Protein AF-X1J3M1-F1 (afdb_monomer_lite)

Sequence (100 aa):
TGSKEKYMSIENGVFAKDDRGIIDSIDWKKGITPVFEYNGKPTIVIISRVIKPQPKPLEETRGIITSDYQDFLDKQWIRELREKYKVNVNKGLLTKIKQN

Radius of gyration: 26.96 Å; chains: 1; bounding box: 56×41×66 Å

Organism: NCBI:txid412755

Structure (mmCIF, N/CA/C/O backbone):
data_AF-X1J3M1-F1
#
_entry.id   AF-X1J3M1-F1
#
loop_
_atom_site.group_PDB
_atom_site.id
_atom_site.type_symbol
_atom_site.label_atom_id
_atom_site.label_alt_id
_atom_site.label_comp_id
_atom_site.label_asym_id
_atom_site.label_entity_id
_atom_site.label_seq_id
_atom_site.pdbx_PDB_ins_code
_atom_site.Cartn_x
_atom_site.Cartn_y
_atom_site.Cartn_z
_atom_site.occupancy
_atom_site.B_iso_or_equiv
_atom_site.auth_seq_id
_atom_site.auth_comp_id
_atom_site.auth_asym_id
_atom_site.auth_atom_id
_atom_site.pdbx_PDB_model_num
ATOM 1 N N . THR A 1 1 ? 33.913 10.147 8.734 1.00 35.34 1 THR A N 1
ATOM 2 C CA . THR A 1 1 ? 33.858 8.694 8.458 1.00 35.34 1 THR A CA 1
ATOM 3 C C . THR A 1 1 ? 32.855 8.480 7.343 1.00 35.34 1 THR A C 1
ATOM 5 O O . THR A 1 1 ? 31.747 8.980 7.464 1.00 35.34 1 THR A O 1
ATOM 8 N N . GLY A 1 2 ? 33.299 7.919 6.214 1.00 41.22 2 GLY A N 1
ATOM 9 C CA . GLY A 1 2 ? 32.723 8.120 4.875 1.00 41.22 2 GLY A CA 1
ATOM 10 C C . GLY A 1 2 ? 31.250 7.744 4.700 1.00 41.22 2 GLY A C 1
ATOM 11 O O . GLY A 1 2 ? 30.836 6.626 5.000 1.00 41.22 2 GLY A O 1
ATOM 12 N N . SER A 1 3 ? 30.481 8.682 4.149 1.00 41.84 3 SER A N 1
ATOM 13 C CA . SER A 1 3 ? 29.166 8.449 3.560 1.00 41.84 3 SER A CA 1
ATOM 14 C C . SER A 1 3 ? 29.311 7.460 2.404 1.00 41.84 3 SER A C 1
ATOM 16 O O . SER A 1 3 ? 29.910 7.781 1.382 1.00 41.84 3 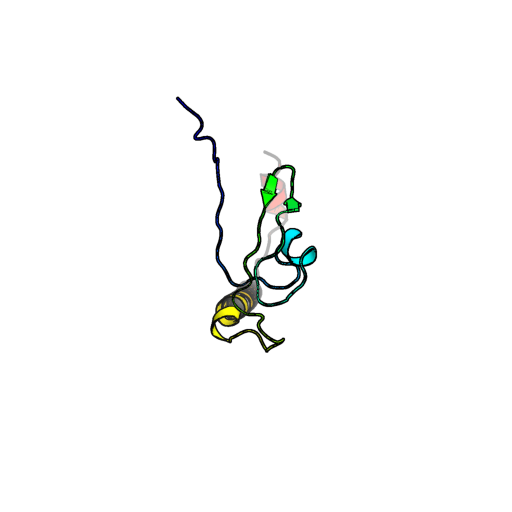SER A O 1
ATOM 18 N N . LYS A 1 4 ? 28.793 6.241 2.581 1.00 48.97 4 LYS A N 1
ATOM 19 C CA . LYS A 1 4 ? 28.670 5.231 1.522 1.00 48.97 4 LYS A CA 1
ATOM 20 C C . LYS A 1 4 ? 27.861 5.830 0.370 1.00 48.97 4 LYS A C 1
ATOM 22 O O . LYS A 1 4 ? 26.635 5.900 0.442 1.00 48.97 4 LYS A O 1
ATOM 27 N N . GLU A 1 5 ? 28.542 6.278 -0.676 1.00 54.22 5 GLU A N 1
ATOM 28 C CA . GLU A 1 5 ? 27.891 6.697 -1.910 1.00 54.22 5 GLU A CA 1
ATOM 29 C C . GLU A 1 5 ? 27.163 5.488 -2.508 1.00 54.22 5 GLU A C 1
ATOM 31 O O . GLU A 1 5 ? 27.742 4.432 -2.768 1.00 54.22 5 GLU A O 1
ATOM 36 N N . LYS A 1 6 ? 25.839 5.604 -2.639 1.00 55.50 6 LYS A N 1
ATOM 37 C CA . LYS A 1 6 ? 24.995 4.560 -3.220 1.00 55.50 6 LYS A CA 1
ATOM 38 C C . LYS A 1 6 ? 25.067 4.685 -4.742 1.00 55.50 6 LYS A C 1
ATOM 40 O O . LYS A 1 6 ? 24.239 5.364 -5.342 1.00 55.50 6 LYS A O 1
ATOM 45 N N . TYR A 1 7 ? 26.057 4.033 -5.349 1.00 67.81 7 TYR A N 1
ATOM 46 C CA . TYR A 1 7 ? 26.290 4.066 -6.801 1.00 67.81 7 TYR A CA 1
ATOM 47 C C . TYR A 1 7 ? 25.202 3.350 -7.620 1.00 67.81 7 TYR A C 1
ATOM 49 O O . TYR A 1 7 ? 25.034 3.630 -8.801 1.00 67.81 7 TYR A O 1
ATOM 57 N N . MET A 1 8 ? 24.437 2.441 -7.002 1.00 68.81 8 MET A N 1
ATOM 58 C CA . MET A 1 8 ? 23.363 1.693 -7.659 1.00 68.81 8 MET A CA 1
ATOM 59 C C . MET A 1 8 ? 22.283 1.299 -6.642 1.00 68.81 8 MET A C 1
ATOM 61 O O . MET A 1 8 ? 22.583 0.956 -5.497 1.00 68.81 8 MET A O 1
ATOM 65 N N . SER A 1 9 ? 21.013 1.361 -7.044 1.00 76.62 9 SER A N 1
A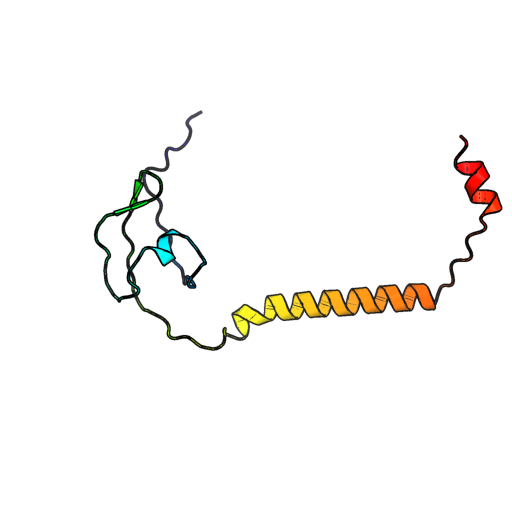TOM 66 C CA . SER A 1 9 ? 19.869 0.924 -6.238 1.00 76.62 9 SER A CA 1
ATOM 67 C C . SER A 1 9 ? 19.027 -0.026 -7.074 1.00 76.62 9 SER A C 1
ATOM 69 O O . SER A 1 9 ? 18.476 0.391 -8.085 1.00 76.62 9 SER A O 1
ATOM 71 N N . ILE A 1 10 ? 18.936 -1.284 -6.650 1.00 81.38 10 ILE A N 1
ATOM 72 C CA . ILE A 1 10 ? 18.082 -2.295 -7.276 1.00 81.38 10 ILE A CA 1
ATOM 73 C C . ILE A 1 10 ? 16.955 -2.594 -6.302 1.00 81.38 10 ILE A C 1
ATOM 75 O O . ILE A 1 10 ? 17.199 -2.777 -5.109 1.00 81.38 10 ILE A O 1
ATOM 79 N N . GLU A 1 11 ? 15.735 -2.646 -6.811 1.00 80.69 11 GLU A N 1
ATOM 80 C CA . GLU A 1 11 ? 14.569 -3.012 -6.029 1.00 80.69 11 GLU A CA 1
ATOM 81 C C . GLU A 1 11 ? 13.677 -3.943 -6.835 1.00 80.69 11 GLU A C 1
ATOM 83 O O . GLU A 1 11 ? 13.445 -3.720 -8.021 1.00 80.69 11 GLU A O 1
ATOM 88 N N . ASN A 1 12 ? 13.196 -4.994 -6.176 1.00 81.94 12 ASN A N 1
ATOM 89 C CA . ASN A 1 12 ? 12.357 -6.018 -6.774 1.00 81.94 12 ASN A CA 1
ATOM 90 C C . ASN A 1 12 ? 11.091 -6.155 -5.935 1.00 81.94 12 ASN A C 1
ATOM 92 O O . ASN A 1 12 ? 11.169 -6.228 -4.709 1.00 81.94 12 ASN A O 1
ATOM 96 N N . GLY A 1 13 ? 9.940 -6.222 -6.591 1.00 82.50 13 GLY A N 1
ATOM 97 C CA . GLY A 1 13 ? 8.657 -6.319 -5.912 1.00 82.50 13 GLY A CA 1
ATOM 98 C C . GLY A 1 13 ? 7.500 -6.417 -6.892 1.00 82.50 13 GLY A C 1
ATOM 99 O O . GLY A 1 13 ? 7.682 -6.337 -8.109 1.00 82.50 13 GLY A O 1
ATOM 100 N N . VAL A 1 14 ? 6.308 -6.609 -6.337 1.00 80.94 14 VAL A N 1
ATOM 101 C CA . VAL A 1 14 ? 5.050 -6.407 -7.054 1.00 80.94 14 VAL A CA 1
ATOM 102 C C . VAL A 1 14 ? 4.627 -4.973 -6.786 1.00 80.94 14 VAL A C 1
ATOM 104 O O . VAL A 1 14 ? 4.531 -4.582 -5.627 1.00 80.94 14 VAL A O 1
ATOM 107 N N . PHE A 1 15 ? 4.400 -4.211 -7.851 1.00 83.12 15 PHE A N 1
ATOM 108 C CA . PHE A 1 15 ? 3.978 -2.820 -7.764 1.00 83.12 15 PHE A CA 1
ATOM 109 C C . PHE A 1 15 ? 2.604 -2.672 -8.405 1.00 83.12 15 PHE A C 1
ATOM 111 O O . PHE A 1 15 ? 2.362 -3.191 -9.499 1.00 83.12 15 PHE A O 1
ATOM 118 N N . ALA A 1 16 ? 1.704 -1.986 -7.713 1.00 79.00 16 ALA A N 1
ATOM 119 C CA . ALA A 1 16 ? 0.458 -1.505 -8.269 1.00 79.00 16 ALA A CA 1
ATOM 120 C C . ALA A 1 16 ? 0.698 -0.234 -9.092 1.00 79.00 16 ALA A C 1
ATOM 122 O O . ALA A 1 16 ? 1.698 0.474 -8.939 1.00 79.00 16 ALA A O 1
ATOM 123 N N . LYS A 1 17 ? -0.255 0.057 -9.976 1.00 71.31 17 LYS A N 1
ATOM 124 C CA . LYS A 1 17 ? -0.372 1.383 -10.580 1.00 71.31 17 LYS A CA 1
ATOM 125 C C . LYS A 1 17 ? -0.557 2.395 -9.442 1.00 71.31 17 LYS A C 1
ATOM 127 O O . LYS A 1 17 ? -1.306 2.089 -8.519 1.00 71.31 17 LYS A O 1
ATOM 132 N N . ASP A 1 18 ? 0.161 3.514 -9.482 1.00 73.19 18 ASP A N 1
ATOM 133 C CA . ASP A 1 18 ? 0.247 4.533 -8.420 1.00 73.19 18 ASP A CA 1
ATOM 134 C C . ASP A 1 18 ? 1.156 4.221 -7.208 1.00 73.19 18 ASP A C 1
ATOM 136 O O . ASP A 1 18 ? 1.347 5.096 -6.362 1.00 73.19 18 ASP A O 1
ATOM 140 N N . ASP A 1 19 ? 1.803 3.047 -7.111 1.00 75.75 19 ASP A N 1
ATOM 141 C CA . ASP A 1 19 ? 2.767 2.803 -6.015 1.00 75.75 19 ASP A CA 1
ATOM 142 C C . ASP A 1 19 ? 3.977 3.751 -6.102 1.00 75.75 19 ASP A C 1
ATOM 144 O O . ASP A 1 19 ? 4.595 4.083 -5.084 1.00 75.75 19 ASP A O 1
ATOM 148 N N . ARG A 1 20 ? 4.362 4.158 -7.325 1.00 76.19 20 ARG A N 1
ATOM 149 C CA . ARG A 1 20 ? 5.499 5.053 -7.598 1.00 76.19 20 ARG A CA 1
ATOM 150 C C . ARG A 1 20 ? 5.335 5.803 -8.911 1.00 76.19 20 ARG A C 1
ATOM 152 O O . ARG A 1 20 ? 5.039 5.190 -9.930 1.00 76.19 20 ARG A O 1
ATOM 159 N N . GLY A 1 21 ? 5.779 7.060 -8.944 1.00 77.31 21 GLY A N 1
ATOM 160 C CA . GLY A 1 21 ? 5.770 7.859 -10.180 1.00 77.31 21 GLY A CA 1
ATOM 161 C C . GLY A 1 21 ? 6.597 7.273 -11.339 1.00 77.31 21 GLY A C 1
ATOM 162 O O . GLY A 1 21 ? 6.320 7.561 -12.500 1.00 77.31 21 GLY A O 1
ATOM 163 N N . ILE A 1 22 ? 7.589 6.413 -11.060 1.00 78.88 22 ILE A N 1
ATOM 164 C CA . ILE A 1 22 ? 8.327 5.699 -12.117 1.00 78.88 22 ILE A CA 1
ATOM 165 C C . ILE A 1 22 ? 7.482 4.610 -12.794 1.00 78.88 22 ILE A C 1
ATOM 167 O O . ILE A 1 22 ? 7.638 4.369 -13.986 1.00 78.88 22 ILE A O 1
ATOM 171 N N . ILE A 1 23 ? 6.576 3.975 -12.046 1.00 79.00 23 ILE A N 1
ATOM 172 C CA . ILE A 1 23 ? 5.706 2.891 -12.522 1.00 79.00 23 ILE A CA 1
ATOM 173 C C . ILE A 1 23 ? 4.592 3.438 -13.431 1.00 79.00 23 ILE A C 1
ATOM 175 O O . ILE A 1 23 ? 4.122 2.738 -14.329 1.00 79.00 23 ILE A O 1
ATOM 179 N N . ASP A 1 24 ? 4.230 4.710 -13.263 1.00 77.75 24 ASP A N 1
ATOM 180 C CA . ASP A 1 24 ? 3.262 5.394 -14.128 1.00 77.75 24 ASP A CA 1
ATOM 181 C C . ASP A 1 24 ? 3.883 5.859 -15.454 1.00 77.75 24 ASP A C 1
ATOM 183 O O . ASP A 1 24 ? 3.181 6.044 -16.446 1.00 77.75 24 ASP A O 1
ATOM 187 N N . SER A 1 25 ? 5.209 6.022 -15.482 1.00 77.06 25 SER A N 1
ATOM 188 C CA . SER A 1 25 ? 5.959 6.536 -16.637 1.00 77.06 25 SER A CA 1
ATOM 189 C C . SER A 1 25 ? 6.367 5.448 -17.642 1.00 77.06 25 SER A C 1
ATOM 191 O O . SER A 1 25 ? 6.967 5.756 -18.672 1.00 77.06 25 SER A O 1
ATOM 193 N N . ILE A 1 26 ? 6.081 4.175 -17.352 1.00 81.75 26 ILE A N 1
ATOM 194 C CA . ILE A 1 26 ? 6.501 3.023 -18.161 1.00 81.75 26 ILE A CA 1
ATOM 195 C C . ILE A 1 26 ? 5.311 2.328 -18.827 1.00 81.75 26 ILE A C 1
ATOM 197 O O . ILE A 1 26 ? 4.209 2.266 -18.286 1.00 81.75 26 ILE A O 1
ATOM 201 N N . ASP A 1 27 ? 5.549 1.750 -20.004 1.00 81.06 27 ASP A N 1
ATOM 202 C CA . ASP A 1 27 ? 4.569 0.891 -20.669 1.00 81.06 27 ASP A CA 1
ATOM 203 C C . ASP A 1 27 ? 4.519 -0.470 -19.958 1.00 81.06 27 ASP A C 1
ATOM 205 O O . ASP A 1 27 ? 5.541 -1.144 -19.806 1.00 81.06 27 ASP A O 1
ATOM 209 N N . TRP A 1 28 ? 3.330 -0.884 -19.518 1.00 81.25 28 TRP A N 1
ATOM 210 C CA . TRP A 1 28 ? 3.100 -2.126 -18.777 1.00 81.25 28 TRP A CA 1
ATOM 211 C C . TRP A 1 28 ? 3.115 -3.333 -19.722 1.00 81.25 28 TRP A C 1
ATOM 213 O O . TRP A 1 28 ? 2.119 -4.035 -19.911 1.00 81.25 28 TRP A O 1
ATOM 223 N N . LYS A 1 29 ? 4.272 -3.581 -20.337 1.00 80.88 29 LYS A N 1
ATOM 224 C CA . LYS A 1 29 ? 4.532 -4.716 -21.222 1.00 80.88 29 LYS A CA 1
ATOM 225 C C . LYS A 1 29 ? 5.710 -5.510 -20.693 1.00 80.88 29 LYS A C 1
ATOM 227 O O . LYS A 1 29 ? 6.714 -4.956 -20.264 1.00 80.88 29 LYS A O 1
ATOM 232 N N . LYS A 1 30 ? 5.589 -6.838 -20.739 1.00 83.81 30 LYS A N 1
ATOM 233 C CA . LYS A 1 30 ? 6.681 -7.738 -20.359 1.00 83.81 30 LYS A CA 1
ATOM 234 C C . LYS A 1 30 ? 7.920 -7.416 -21.199 1.00 83.81 30 LYS A C 1
ATOM 236 O O . LYS A 1 30 ? 7.842 -7.442 -22.425 1.00 83.81 30 LYS A O 1
ATOM 241 N N . GLY A 1 31 ? 9.048 -7.170 -20.544 1.00 84.12 31 GLY A N 1
ATOM 242 C CA . GLY A 1 31 ? 10.283 -6.782 -21.214 1.00 84.12 31 GLY A CA 1
ATOM 243 C C . GLY A 1 31 ? 11.142 -5.845 -20.376 1.00 84.12 31 GLY A C 1
ATOM 244 O O . GLY A 1 31 ? 10.892 -5.633 -19.191 1.00 84.12 31 GLY A O 1
ATOM 245 N N . ILE A 1 32 ? 12.179 -5.312 -21.012 1.00 84.62 32 ILE A N 1
ATOM 246 C CA . ILE A 1 32 ? 13.100 -4.338 -20.427 1.00 84.62 32 ILE A CA 1
ATOM 247 C C . ILE A 1 32 ? 12.785 -2.991 -21.071 1.00 84.62 32 ILE A C 1
ATOM 249 O O . ILE A 1 32 ? 12.705 -2.905 -22.299 1.00 84.62 32 ILE A O 1
ATOM 253 N N . THR A 1 33 ? 12.583 -1.952 -20.266 1.00 84.81 33 THR A N 1
ATOM 254 C CA . THR A 1 33 ? 12.422 -0.596 -20.797 1.00 84.81 33 THR A CA 1
ATOM 255 C C . THR A 1 33 ? 13.764 -0.073 -21.316 1.00 84.81 33 THR A C 1
ATOM 257 O O . THR A 1 33 ? 14.812 -0.450 -20.785 1.00 84.81 33 THR A O 1
ATOM 260 N N . PRO A 1 34 ? 13.779 0.844 -22.299 1.00 82.88 34 PRO A N 1
ATOM 261 C CA . PRO A 1 34 ? 14.973 1.633 -22.587 1.00 82.88 34 PRO A CA 1
ATOM 262 C C . PRO A 1 34 ? 15.497 2.316 -21.316 1.00 82.88 34 PRO A C 1
ATOM 264 O O . PRO A 1 34 ? 14.732 2.545 -20.378 1.00 82.88 34 PRO A O 1
ATOM 267 N N . VAL A 1 35 ? 16.789 2.652 -21.283 1.00 83.75 35 VAL A N 1
ATOM 268 C CA . VAL A 1 35 ? 17.338 3.494 -20.211 1.00 83.75 35 VAL A CA 1
ATOM 269 C C . VAL A 1 35 ? 16.667 4.861 -20.301 1.00 83.75 35 VAL A C 1
ATOM 271 O O . VAL A 1 35 ? 16.714 5.497 -21.353 1.00 83.75 35 VAL A O 1
ATOM 274 N N . PHE A 1 36 ? 16.063 5.313 -19.208 1.00 84.94 36 PHE A N 1
ATOM 275 C CA . PHE A 1 36 ? 15.489 6.651 -19.106 1.00 84.94 36 PHE A CA 1
ATOM 276 C C . PHE A 1 36 ? 15.957 7.337 -17.828 1.00 84.94 36 PHE A C 1
ATOM 278 O O . PHE A 1 36 ? 16.378 6.692 -16.867 1.00 84.94 36 PHE A O 1
ATOM 285 N N . GLU A 1 37 ? 15.917 8.663 -17.820 1.00 83.50 37 GLU A N 1
ATOM 286 C CA . GLU A 1 37 ? 16.294 9.442 -16.651 1.00 83.50 37 GLU A CA 1
ATOM 287 C C . GLU A 1 37 ? 15.101 9.571 -15.701 1.00 83.50 37 GLU A C 1
ATOM 289 O O . GLU A 1 37 ? 14.023 10.020 -16.086 1.00 83.50 37 GLU A O 1
ATOM 294 N N . TYR A 1 38 ? 15.295 9.178 -14.445 1.00 81.94 38 TYR A N 1
ATOM 295 C CA . TYR A 1 38 ? 14.320 9.368 -13.378 1.00 81.94 38 TYR A CA 1
ATOM 296 C C . TYR A 1 38 ? 15.024 9.992 -12.175 1.00 81.94 38 TYR A C 1
ATOM 298 O O . TYR A 1 38 ? 16.002 9.442 -11.668 1.00 81.94 38 TYR A O 1
ATOM 306 N N . ASN A 1 39 ? 14.552 11.160 -11.729 1.00 82.00 39 ASN A N 1
ATOM 307 C CA . ASN A 1 39 ? 15.156 11.940 -10.639 1.00 82.00 39 ASN A CA 1
ATOM 308 C C . ASN A 1 39 ? 16.674 12.182 -10.808 1.00 82.00 39 ASN A C 1
ATOM 310 O O . ASN A 1 39 ? 17.440 12.021 -9.854 1.00 82.00 39 ASN A O 1
ATOM 314 N N . GLY A 1 40 ? 17.123 12.526 -12.020 1.00 81.69 40 GLY A N 1
ATOM 315 C CA . GLY A 1 40 ? 18.538 12.806 -12.295 1.00 81.69 40 GLY A CA 1
ATOM 316 C C . GLY A 1 40 ? 19.428 11.564 -12.403 1.00 81.69 40 GLY A C 1
ATOM 317 O O . GLY A 1 40 ? 20.651 11.684 -12.352 1.00 81.69 40 GLY A O 1
ATOM 318 N N . LYS A 1 41 ? 18.843 10.357 -12.469 1.00 83.44 41 LYS A N 1
ATOM 319 C CA . LYS A 1 41 ? 19.585 9.089 -12.502 1.00 83.44 41 LYS A CA 1
ATOM 320 C C . LYS A 1 41 ? 19.149 8.207 -13.675 1.00 83.44 41 LYS A C 1
ATOM 322 O O . LYS A 1 41 ? 17.943 8.014 -13.865 1.00 83.44 41 LYS A O 1
ATOM 327 N N . PRO A 1 42 ? 20.098 7.614 -14.423 1.00 85.31 42 PRO A N 1
ATOM 328 C CA . PRO A 1 42 ? 19.776 6.632 -15.449 1.00 85.31 42 PRO A CA 1
ATOM 329 C C . PRO A 1 42 ? 19.148 5.403 -14.791 1.00 85.31 42 PRO A C 1
ATOM 331 O O . PRO A 1 42 ? 19.734 4.788 -13.899 1.00 85.31 42 PRO A O 1
ATOM 334 N N . THR A 1 43 ? 17.940 5.065 -15.223 1.00 84.62 43 THR A N 1
ATOM 335 C CA . THR A 1 43 ? 17.119 4.011 -14.637 1.00 84.62 43 THR A CA 1
ATOM 336 C C . THR A 1 43 ? 16.625 3.061 -15.723 1.00 84.62 43 THR A C 1
ATOM 338 O O . THR A 1 43 ? 16.351 3.460 -16.854 1.00 84.62 43 THR A O 1
ATOM 341 N N . ILE A 1 44 ? 16.532 1.779 -15.372 1.00 86.81 44 ILE A N 1
ATOM 342 C CA . ILE A 1 44 ? 15.987 0.711 -16.213 1.00 86.81 44 ILE A CA 1
ATOM 343 C C . ILE A 1 44 ? 14.938 -0.019 -15.384 1.00 86.81 44 ILE A C 1
ATOM 345 O O . ILE A 1 44 ? 15.179 -0.314 -14.212 1.00 86.81 44 ILE A O 1
ATOM 349 N N . VAL A 1 45 ? 13.800 -0.349 -15.993 1.00 84.56 45 VAL A N 1
ATOM 350 C CA . VAL A 1 45 ? 12.776 -1.190 -15.374 1.00 84.56 45 VAL A CA 1
ATOM 351 C C . VAL A 1 45 ? 12.665 -2.502 -16.142 1.00 84.56 45 VAL A C 1
ATOM 353 O O . VAL A 1 45 ? 12.601 -2.524 -17.371 1.00 84.56 45 VAL A O 1
ATOM 356 N N . ILE A 1 46 ? 12.647 -3.613 -15.407 1.00 86.00 46 ILE A N 1
ATOM 357 C CA . ILE A 1 46 ? 12.479 -4.958 -15.961 1.00 86.00 46 ILE A CA 1
ATOM 358 C C . ILE A 1 46 ? 11.122 -5.490 -15.508 1.00 86.00 46 ILE A C 1
ATOM 360 O O . ILE A 1 46 ? 10.919 -5.787 -14.332 1.00 86.00 46 ILE A O 1
ATOM 364 N N . ILE A 1 47 ? 10.194 -5.642 -16.451 1.00 85.50 47 ILE A N 1
ATOM 365 C CA . ILE A 1 47 ? 8.857 -6.179 -16.199 1.00 85.50 47 ILE A CA 1
ATOM 366 C C . ILE A 1 47 ? 8.872 -7.674 -16.515 1.00 85.50 47 ILE A C 1
ATOM 368 O O . ILE A 1 47 ? 8.825 -8.094 -17.675 1.00 85.50 47 ILE A O 1
ATOM 372 N N . SER A 1 48 ? 8.919 -8.500 -15.470 1.00 82.44 48 SER A N 1
ATOM 373 C CA . SER A 1 48 ? 8.908 -9.964 -15.594 1.00 82.44 48 SER A CA 1
ATOM 374 C C . SER A 1 48 ? 7.522 -10.516 -15.955 1.00 82.44 48 SER A C 1
ATOM 376 O O . SER A 1 48 ? 7.401 -11.461 -16.745 1.00 82.44 48 SER A O 1
ATOM 378 N N . ARG A 1 49 ? 6.463 -9.921 -15.393 1.00 81.56 49 ARG A N 1
ATOM 379 C CA . ARG A 1 49 ? 5.061 -10.301 -15.590 1.00 81.56 49 ARG A CA 1
ATOM 380 C C . ARG A 1 49 ? 4.150 -9.116 -15.276 1.00 81.56 49 ARG A C 1
ATOM 382 O O . ARG A 1 49 ? 4.362 -8.427 -14.289 1.00 81.56 49 ARG A O 1
ATOM 389 N N . VAL A 1 50 ? 3.100 -8.947 -16.074 1.00 81.62 50 VAL A N 1
ATOM 390 C CA . VAL A 1 50 ? 1.998 -8.021 -15.782 1.00 81.62 50 VAL A CA 1
ATOM 391 C C . VAL A 1 50 ? 0.848 -8.823 -15.184 1.00 81.62 50 VAL A C 1
ATOM 393 O O . VAL A 1 50 ? 0.394 -9.801 -15.785 1.00 81.62 50 VAL A O 1
ATOM 396 N N . ILE A 1 51 ? 0.417 -8.451 -13.981 1.00 79.06 51 ILE A N 1
ATOM 397 C CA . ILE A 1 51 ? -0.690 -9.098 -13.272 1.00 79.06 51 ILE A CA 1
ATOM 398 C C . ILE A 1 51 ? -1.987 -8.408 -13.705 1.00 79.06 51 ILE A C 1
ATOM 400 O O . ILE A 1 51 ? -2.073 -7.183 -13.700 1.00 79.06 51 ILE A O 1
ATOM 404 N N . LYS A 1 52 ? -2.990 -9.187 -14.124 1.00 76.75 52 LYS A N 1
ATOM 405 C CA . LYS A 1 52 ? -4.303 -8.637 -14.490 1.00 76.75 52 LYS A CA 1
ATOM 406 C C . LYS A 1 52 ? -5.012 -8.091 -13.242 1.00 76.75 52 LYS A C 1
ATOM 408 O O . LYS A 1 52 ? -4.780 -8.631 -12.161 1.00 76.75 52 LYS A O 1
ATOM 413 N N . PRO A 1 53 ? -5.904 -7.092 -13.382 1.00 72.00 53 PRO A N 1
ATOM 414 C CA . PRO A 1 53 ? -6.756 -6.652 -12.285 1.00 72.00 53 PRO A CA 1
ATOM 415 C C . PRO A 1 53 ? -7.481 -7.857 -11.684 1.00 72.00 53 PRO A C 1
ATOM 417 O O . PRO A 1 53 ? -8.246 -8.539 -12.365 1.00 72.00 53 PRO A O 1
ATOM 420 N N . GLN A 1 54 ? -7.186 -8.148 -10.426 1.00 70.19 54 GLN A N 1
ATOM 421 C CA . GLN A 1 54 ? -7.786 -9.233 -9.665 1.00 70.19 54 GLN A CA 1
ATOM 422 C C . GLN A 1 54 ? -8.083 -8.716 -8.257 1.00 70.19 54 GLN A C 1
ATOM 424 O O . GLN A 1 54 ? -7.381 -7.809 -7.795 1.00 70.19 54 GLN A O 1
ATOM 429 N N . PRO A 1 55 ? -9.109 -9.251 -7.572 1.00 64.62 55 PRO A N 1
ATOM 430 C CA . PRO A 1 55 ? -9.325 -8.931 -6.169 1.00 64.62 55 PRO A CA 1
ATOM 431 C C . PRO A 1 55 ? -8.039 -9.211 -5.389 1.00 64.62 55 PRO A C 1
ATOM 433 O O . PRO A 1 55 ? -7.393 -10.244 -5.589 1.00 64.62 55 PRO A O 1
ATOM 436 N N . LYS A 1 56 ? -7.646 -8.248 -4.549 1.00 67.12 56 LYS A N 1
ATOM 437 C CA . LYS A 1 56 ? -6.406 -8.324 -3.777 1.00 67.12 56 LYS A CA 1
ATOM 438 C C . LYS A 1 56 ? -6.425 -9.619 -2.949 1.00 67.12 56 LYS A C 1
ATOM 440 O O . LYS A 1 56 ? -7.466 -9.915 -2.356 1.00 67.12 56 LYS A O 1
ATOM 445 N N . PRO A 1 57 ? -5.341 -10.418 -2.928 1.00 70.50 57 PRO A N 1
ATOM 446 C CA . PRO A 1 57 ? -5.321 -11.669 -2.182 1.00 70.50 57 PRO A CA 1
ATOM 447 C C . PRO A 1 57 ? -5.732 -11.448 -0.726 1.00 70.50 57 PRO A C 1
ATOM 449 O O . PRO A 1 57 ? -5.317 -10.466 -0.106 1.00 70.50 57 PRO A O 1
ATOM 452 N N . LEU A 1 58 ? -6.513 -12.382 -0.172 1.00 59.56 58 LEU A N 1
ATOM 453 C CA . LEU A 1 58 ? -6.973 -12.321 1.220 1.00 59.56 58 LEU A CA 1
ATOM 454 C C . LEU A 1 58 ? -5.802 -12.136 2.195 1.00 59.56 58 LEU A C 1
ATOM 456 O O . LEU A 1 58 ? -5.924 -11.389 3.155 1.00 59.56 58 LEU A O 1
ATOM 460 N N . GLU A 1 59 ? -4.656 -12.764 1.924 1.00 62.34 59 GLU A N 1
ATOM 461 C CA . GLU A 1 59 ? -3.428 -12.613 2.719 1.00 62.34 59 GLU A CA 1
ATOM 462 C C . GLU A 1 59 ? -2.916 -11.161 2.765 1.00 62.34 59 GLU A C 1
ATOM 464 O O . GLU A 1 59 ? -2.483 -10.696 3.815 1.00 62.34 59 GLU A O 1
ATOM 469 N N . GLU A 1 60 ? -3.035 -10.399 1.674 1.00 65.81 60 GLU A N 1
ATOM 470 C CA . GLU A 1 60 ? -2.609 -8.991 1.626 1.00 65.81 60 GLU A CA 1
ATOM 471 C C . GLU A 1 60 ? -3.625 -8.032 2.266 1.00 65.81 60 GLU A C 1
ATOM 473 O O . GLU A 1 60 ? -3.270 -6.924 2.665 1.00 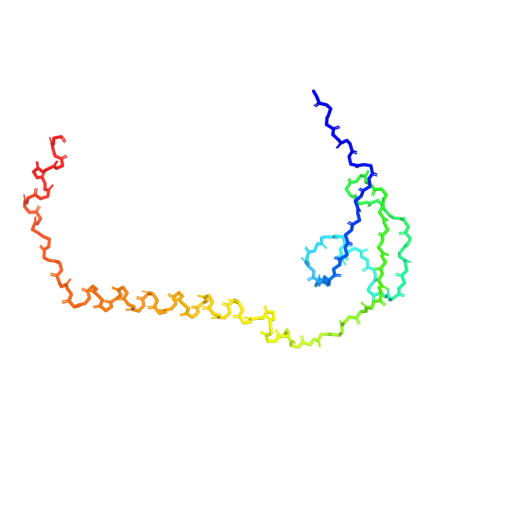65.81 60 GLU A O 1
ATOM 478 N N . THR A 1 61 ? -4.899 -8.427 2.352 1.00 64.06 61 THR A N 1
ATOM 479 C CA . THR A 1 61 ? -5.979 -7.598 2.923 1.00 64.06 61 THR A CA 1
ATOM 480 C C . THR A 1 61 ? -6.305 -7.946 4.372 1.00 64.06 61 THR A C 1
ATOM 482 O O . THR A 1 61 ? -6.837 -7.101 5.090 1.00 64.06 61 THR A O 1
ATOM 485 N N . ARG A 1 62 ? -5.949 -9.150 4.839 1.00 66.75 62 ARG A N 1
ATOM 486 C CA . ARG A 1 62 ? -6.242 -9.629 6.197 1.00 66.75 62 ARG A CA 1
ATOM 487 C C . ARG A 1 62 ? -5.674 -8.699 7.266 1.00 66.75 62 ARG A C 1
ATOM 489 O O . ARG A 1 62 ? -6.370 -8.434 8.239 1.00 66.75 62 ARG A O 1
ATOM 496 N N . GLY A 1 63 ? -4.457 -8.180 7.085 1.00 69.56 63 GLY A N 1
ATOM 497 C CA . GLY A 1 63 ? -3.825 -7.274 8.053 1.00 69.56 63 GLY A CA 1
ATOM 498 C C . GLY A 1 63 ? -4.615 -5.980 8.267 1.00 69.56 63 GLY A C 1
ATOM 499 O O . GLY A 1 63 ? -4.895 -5.611 9.404 1.00 69.56 63 GLY A O 1
ATOM 500 N N . ILE A 1 64 ? -5.043 -5.345 7.174 1.00 70.38 64 ILE A N 1
ATOM 501 C CA . ILE A 1 64 ? -5.819 -4.095 7.205 1.00 70.38 64 ILE A CA 1
ATOM 502 C C . ILE A 1 64 ? -7.196 -4.346 7.823 1.00 70.38 64 ILE A C 1
ATOM 504 O O . ILE A 1 64 ? -7.582 -3.662 8.762 1.00 70.38 64 ILE A O 1
ATOM 508 N N . ILE A 1 65 ? -7.893 -5.393 7.370 1.00 71.81 65 ILE A N 1
ATOM 509 C CA . ILE A 1 65 ? -9.227 -5.742 7.880 1.00 71.81 65 ILE A CA 1
ATOM 510 C C . ILE A 1 65 ? -9.176 -6.070 9.378 1.00 71.81 65 ILE A C 1
ATOM 512 O O . ILE A 1 65 ? -10.065 -5.679 10.129 1.00 71.81 65 ILE A O 1
ATOM 516 N N . THR A 1 66 ? -8.133 -6.774 9.826 1.00 74.19 66 THR A N 1
ATOM 517 C CA . THR A 1 66 ? -7.949 -7.102 11.248 1.00 74.19 66 THR A CA 1
ATOM 518 C C . THR A 1 66 ? -7.705 -5.841 12.073 1.00 74.19 66 THR A C 1
ATOM 520 O O . THR A 1 66 ? -8.288 -5.704 13.143 1.00 74.19 66 THR A O 1
ATOM 523 N N . SER A 1 67 ? -6.888 -4.911 11.567 1.00 77.69 67 SER A N 1
ATOM 524 C CA . SER A 1 67 ? -6.628 -3.628 12.225 1.00 77.69 67 SER A CA 1
ATOM 525 C C . SER A 1 67 ? -7.903 -2.792 12.356 1.00 77.69 67 SER A C 1
ATOM 527 O O . SER A 1 67 ? -8.233 -2.357 13.455 1.00 77.69 67 SER A O 1
ATOM 529 N N . ASP A 1 68 ? -8.662 -2.633 11.270 1.00 77.94 68 ASP A N 1
ATOM 530 C CA . ASP A 1 68 ? -9.914 -1.866 11.273 1.00 77.94 68 ASP A CA 1
ATOM 531 C C . ASP A 1 68 ? -10.953 -2.480 12.221 1.00 77.94 68 ASP A C 1
ATOM 533 O O . ASP A 1 68 ? -11.697 -1.775 12.910 1.00 77.94 68 ASP A O 1
ATOM 537 N N . TYR A 1 69 ? -11.002 -3.813 12.276 1.00 83.62 69 TYR A N 1
ATOM 538 C CA . TYR A 1 69 ? -11.893 -4.519 13.185 1.00 83.62 69 TYR A CA 1
ATOM 539 C C . TYR A 1 69 ? -11.465 -4.366 14.651 1.00 83.62 69 TYR A C 1
ATOM 541 O O . TYR A 1 69 ? -12.322 -4.173 15.513 1.00 83.62 69 TYR A O 1
ATOM 549 N N . GLN A 1 70 ? -10.162 -4.377 14.945 1.00 82.19 70 GLN A N 1
ATOM 550 C CA . GLN A 1 70 ? -9.655 -4.104 16.291 1.00 82.19 70 GLN A CA 1
ATOM 551 C C . GLN A 1 70 ? -9.993 -2.674 16.736 1.00 82.19 70 GLN A C 1
ATOM 553 O O . GLN A 1 70 ? -10.511 -2.484 17.834 1.00 82.19 70 GLN A O 1
ATOM 558 N N . ASP A 1 71 ? -9.818 -1.685 15.856 1.00 86.38 71 ASP A N 1
ATOM 559 C CA . ASP A 1 71 ? -10.189 -0.291 16.125 1.00 86.38 71 ASP A CA 1
ATOM 560 C C . ASP A 1 71 ? -11.689 -0.131 16.410 1.00 86.38 71 ASP A C 1
ATOM 562 O O . ASP A 1 71 ? -12.105 0.681 17.246 1.00 86.38 71 ASP A O 1
ATOM 566 N N . PHE A 1 72 ? -12.529 -0.888 15.700 1.00 88.62 72 PHE A N 1
ATOM 567 C CA . PHE A 1 72 ? -13.964 -0.929 15.956 1.00 88.62 72 PHE A CA 1
ATOM 568 C C . PHE A 1 72 ? -14.272 -1.491 17.351 1.00 88.62 72 PHE A C 1
ATOM 570 O O . PHE A 1 72 ? -15.028 -0.865 18.104 1.00 88.62 72 PHE A O 1
ATOM 577 N N . LEU A 1 73 ? -13.666 -2.627 17.712 1.00 89.75 73 LEU A N 1
ATOM 578 C CA . LEU A 1 73 ? -13.846 -3.253 19.023 1.00 89.75 73 LEU A CA 1
ATOM 579 C C . LEU A 1 73 ? -13.378 -2.336 20.159 1.00 89.75 73 LEU A C 1
ATOM 581 O O . LEU A 1 73 ? -14.096 -2.180 21.146 1.00 89.75 73 LEU A O 1
ATOM 585 N N . ASP A 1 74 ? -12.245 -1.657 19.997 1.00 86.81 74 ASP A N 1
ATOM 586 C CA . ASP A 1 74 ? -11.705 -0.738 21.002 1.00 86.81 74 ASP A CA 1
ATOM 587 C C . ASP A 1 74 ? -12.631 0.465 21.227 1.00 86.81 74 ASP A C 1
ATOM 589 O O . ASP A 1 74 ? -12.921 0.847 22.366 1.00 86.81 74 ASP A O 1
ATOM 593 N N . LYS A 1 75 ? -13.169 1.049 20.147 1.00 89.31 75 LYS A N 1
ATOM 594 C CA . LYS A 1 75 ? -14.156 2.139 20.243 1.00 89.31 75 LYS A CA 1
ATOM 595 C C . LYS A 1 75 ? -15.421 1.683 20.956 1.00 89.31 75 LYS A C 1
ATOM 597 O O . LYS A 1 75 ? -15.955 2.429 21.784 1.00 89.31 75 LYS A O 1
ATOM 602 N N . GLN A 1 76 ? -15.904 0.483 20.640 1.00 89.31 76 GLN A N 1
ATOM 603 C CA . GLN A 1 76 ? -17.080 -0.074 21.293 1.00 89.31 76 GLN A CA 1
ATOM 604 C C . GLN A 1 76 ? -16.814 -0.305 22.784 1.00 89.31 76 GLN A C 1
ATOM 606 O O . GLN A 1 76 ? -17.612 0.123 23.617 1.00 89.31 76 GLN A O 1
ATOM 611 N N . TRP A 1 77 ? -15.658 -0.867 23.129 1.00 87.69 77 TRP A N 1
ATOM 612 C CA . TRP A 1 77 ? -15.271 -1.120 24.511 1.00 87.69 77 TRP A CA 1
ATOM 613 C C . TRP A 1 77 ? -15.151 0.179 25.323 1.00 87.69 77 TRP A C 1
ATOM 615 O O . TRP A 1 77 ? -15.713 0.290 26.414 1.00 87.69 77 TRP A O 1
ATOM 625 N N . ILE A 1 78 ? -14.506 1.220 24.787 1.00 84.31 78 ILE A N 1
ATOM 626 C CA . ILE A 1 78 ? -14.427 2.531 25.455 1.00 84.31 78 ILE A CA 1
ATOM 627 C C . ILE A 1 78 ? -15.824 3.125 25.676 1.00 84.31 78 ILE A C 1
ATOM 629 O O . ILE A 1 78 ? -16.079 3.718 26.730 1.00 84.31 78 ILE A O 1
ATOM 633 N N . ARG A 1 79 ? -16.735 2.981 24.705 1.00 85.50 79 ARG A N 1
ATOM 634 C CA . ARG A 1 79 ? -18.123 3.444 24.842 1.00 85.50 79 ARG A CA 1
ATOM 635 C C . ARG A 1 79 ? -18.834 2.709 25.975 1.00 85.50 79 ARG A C 1
ATOM 637 O O . ARG A 1 7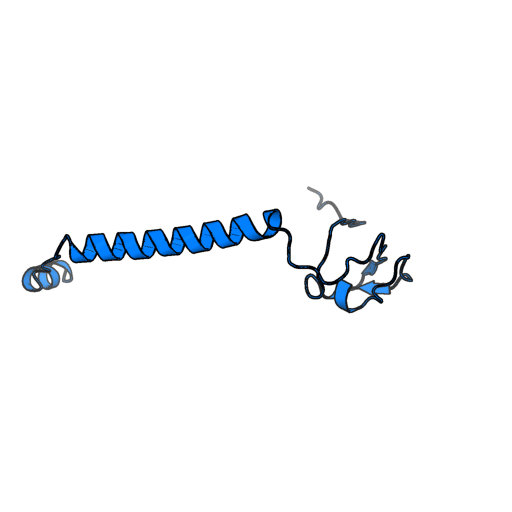9 ? -19.381 3.366 26.856 1.00 85.50 79 ARG A O 1
ATOM 644 N N . GLU A 1 80 ? -18.754 1.382 25.998 1.00 84.56 80 GLU A N 1
ATOM 645 C CA . GLU A 1 80 ? -19.357 0.551 27.046 1.00 84.56 80 GLU A CA 1
ATOM 646 C C . GLU A 1 80 ? -18.808 0.894 28.437 1.00 84.56 80 GLU A C 1
ATOM 648 O O . GLU A 1 80 ? -19.568 1.007 29.399 1.00 84.56 80 GLU A O 1
ATOM 653 N N . LEU A 1 81 ? -17.500 1.139 28.562 1.00 82.50 81 LEU A N 1
ATOM 654 C CA . LEU A 1 81 ? -16.892 1.565 29.825 1.00 82.50 81 LEU A CA 1
ATOM 655 C C . LEU A 1 81 ? -17.403 2.937 30.279 1.00 82.50 81 LEU A C 1
ATOM 657 O O . LEU A 1 81 ? -17.726 3.112 31.453 1.00 82.50 81 LEU A O 1
ATOM 661 N N . ARG A 1 82 ? -17.511 3.909 29.365 1.00 81.50 82 ARG A N 1
ATOM 662 C CA . ARG A 1 82 ? -18.055 5.242 29.679 1.00 81.50 82 ARG A CA 1
ATOM 663 C C . ARG A 1 82 ? -19.526 5.192 30.083 1.00 81.50 82 ARG A C 1
ATOM 665 O O . ARG A 1 82 ? -19.943 5.966 30.940 1.00 81.50 82 ARG A O 1
ATOM 672 N N . GLU A 1 83 ? -20.303 4.299 29.481 1.00 78.19 83 GLU A N 1
ATOM 673 C CA . GLU A 1 83 ? -21.711 4.091 29.828 1.00 78.19 83 GLU A CA 1
ATOM 674 C C . GLU A 1 83 ? -21.864 3.398 31.186 1.00 78.19 83 GLU A C 1
ATOM 676 O O . GLU A 1 83 ? -22.674 3.826 32.013 1.00 78.19 83 GLU A O 1
ATOM 681 N N . LYS A 1 84 ? -21.054 2.364 31.448 1.00 78.00 84 LYS A N 1
ATOM 682 C CA . LYS A 1 84 ? -21.090 1.587 32.693 1.00 78.00 84 LYS A CA 1
ATOM 683 C C . LYS A 1 84 ? -20.611 2.391 33.902 1.00 78.00 84 LYS A C 1
ATOM 685 O O . LYS A 1 84 ? -21.158 2.241 34.993 1.00 78.00 84 LYS A O 1
ATOM 690 N N . TYR A 1 85 ? -19.618 3.257 33.718 1.00 73.81 85 TYR A N 1
ATOM 691 C CA . TYR A 1 85 ? -19.062 4.091 34.779 1.00 73.81 85 TYR A CA 1
ATOM 692 C C . TYR A 1 85 ? -19.410 5.563 34.538 1.00 73.81 85 TYR A C 1
ATOM 694 O O . TYR A 1 85 ? -18.625 6.321 33.968 1.00 73.81 85 TYR A O 1
ATOM 702 N N . LYS A 1 86 ? -20.588 5.994 35.013 1.00 62.97 86 LYS A N 1
ATOM 703 C CA . LYS A 1 86 ? -20.969 7.416 35.019 1.00 62.97 86 LYS A CA 1
ATOM 704 C C . LYS A 1 86 ? -19.990 8.222 35.878 1.00 62.97 86 LYS A C 1
ATOM 706 O O . LYS A 1 86 ? -20.086 8.239 37.103 1.00 62.97 86 LYS A O 1
ATOM 711 N N . VAL A 1 87 ? -19.070 8.928 35.228 1.00 62.59 87 VAL A N 1
ATOM 712 C CA . VAL A 1 87 ? -18.167 9.871 35.893 1.00 62.59 87 VAL A CA 1
ATOM 713 C C . VAL A 1 87 ? -18.962 11.118 36.278 1.00 62.59 87 VAL A C 1
ATOM 715 O O . VAL A 1 87 ? -19.311 11.936 35.428 1.00 62.59 87 VAL A O 1
ATOM 718 N N . ASN A 1 88 ? -19.259 11.274 37.568 1.00 59.91 88 ASN A N 1
ATOM 719 C CA . ASN A 1 88 ? -19.875 12.490 38.087 1.00 59.91 88 ASN A CA 1
ATOM 720 C C . ASN A 1 88 ? -18.773 13.508 38.420 1.00 59.91 88 ASN A C 1
ATOM 722 O O . ASN A 1 88 ? -18.159 13.458 39.485 1.00 59.91 88 ASN A O 1
ATOM 726 N N . VAL A 1 89 ? -18.465 14.401 37.475 1.00 62.00 89 VAL A N 1
ATOM 727 C CA . VAL A 1 89 ? -17.446 15.441 37.674 1.00 62.00 89 VAL A CA 1
ATOM 728 C C . VAL A 1 89 ? -18.009 16.516 38.599 1.00 62.00 89 VAL A C 1
ATOM 730 O O . VAL A 1 89 ? -18.850 17.322 38.196 1.00 62.00 89 VAL A O 1
ATOM 733 N N . ASN A 1 90 ? -17.517 16.566 39.837 1.00 60.09 90 ASN A N 1
ATOM 734 C CA . ASN A 1 90 ? -17.868 17.624 40.776 1.00 60.09 90 ASN A CA 1
ATOM 735 C C . ASN A 1 90 ? -17.128 18.922 40.398 1.00 60.09 90 ASN A C 1
ATOM 737 O O . ASN A 1 90 ? -16.002 19.183 40.827 1.00 60.09 90 ASN A O 1
ATOM 741 N N . LYS A 1 91 ? -17.770 19.723 39.538 1.00 60.28 91 LYS A N 1
ATOM 742 C CA . LYS A 1 91 ? -17.214 20.950 38.942 1.00 60.28 91 LYS A CA 1
ATOM 743 C C . LYS A 1 91 ? -16.726 21.977 39.976 1.00 60.28 91 LYS A C 1
ATOM 745 O O . LYS A 1 91 ? -15.858 22.769 39.638 1.00 60.28 91 LYS A O 1
ATO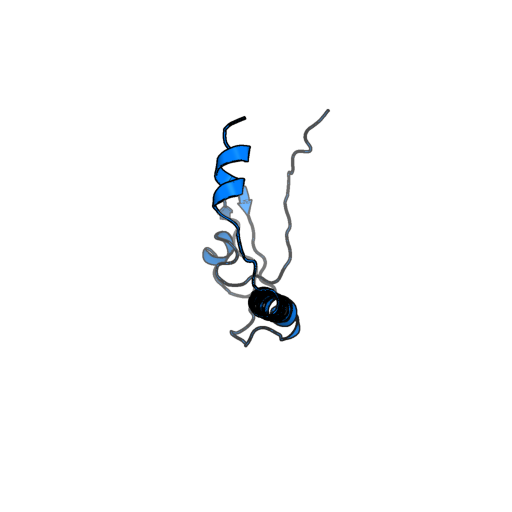M 750 N N . GLY A 1 92 ? -17.224 21.948 41.217 1.00 62.03 92 GLY A N 1
ATOM 751 C CA . GLY A 1 92 ? -16.825 22.887 42.275 1.00 62.03 92 GLY A CA 1
ATOM 752 C C . GLY A 1 92 ? -15.397 22.693 42.804 1.00 62.03 92 GLY A C 1
ATOM 753 O O . GLY A 1 92 ? -14.754 23.665 43.193 1.00 62.03 92 GLY A O 1
ATOM 754 N N . LEU A 1 93 ? -14.869 21.462 42.786 1.00 58.34 93 LEU A N 1
ATOM 755 C CA . LEU A 1 93 ? -13.487 21.171 43.202 1.00 58.34 93 LEU A CA 1
ATOM 756 C C . LEU A 1 93 ? -12.477 21.435 42.079 1.00 58.34 93 LEU A C 1
ATOM 758 O O . LEU A 1 93 ? -11.359 21.868 42.347 1.00 58.34 93 LEU A O 1
ATOM 762 N N . LEU A 1 94 ? -12.880 21.231 40.821 1.00 58.88 94 LEU A N 1
ATOM 763 C CA . LEU A 1 94 ? -12.007 21.391 39.655 1.00 58.88 94 LEU A CA 1
ATOM 764 C C . LEU A 1 94 ? -11.502 22.838 39.500 1.00 58.88 94 LEU A C 1
ATOM 766 O O . LEU A 1 94 ? -10.348 23.056 39.137 1.00 58.88 94 LEU A O 1
ATOM 770 N N . THR A 1 95 ? -12.337 23.830 39.824 1.00 58.97 95 THR A N 1
ATOM 771 C CA . THR A 1 95 ? -11.973 25.255 39.765 1.00 58.97 95 THR A CA 1
ATOM 772 C C . THR A 1 95 ? -10.927 25.639 40.813 1.00 58.97 95 THR A C 1
ATOM 774 O O . THR A 1 95 ? -10.115 26.521 40.560 1.00 58.97 95 THR A O 1
ATOM 777 N N . LYS A 1 96 ? -10.907 24.952 41.965 1.00 58.41 96 LYS A N 1
ATOM 778 C CA . LYS A 1 96 ? -9.982 25.225 43.078 1.00 58.41 96 LYS A CA 1
ATOM 779 C C . LYS A 1 96 ? -8.557 24.731 42.815 1.00 58.41 96 LYS A C 1
ATOM 781 O O . LYS A 1 96 ? -7.616 25.292 43.356 1.00 58.41 96 LYS A O 1
ATOM 786 N N . ILE A 1 97 ? -8.402 23.694 41.991 1.00 59.56 97 ILE A N 1
ATOM 787 C CA . ILE A 1 97 ? -7.097 23.089 41.670 1.00 59.56 97 ILE A CA 1
ATOM 788 C C . ILE A 1 97 ? -6.441 23.801 40.475 1.00 59.56 97 ILE A C 1
ATOM 790 O O . ILE A 1 97 ? -5.224 23.857 40.388 1.00 59.56 97 ILE A O 1
ATOM 794 N N . LYS A 1 98 ? -7.233 24.399 39.573 1.00 57.88 98 LYS A N 1
ATOM 795 C CA . LYS A 1 98 ? -6.734 25.134 38.394 1.00 57.88 98 LYS A CA 1
ATOM 796 C C . LYS A 1 98 ? -6.143 26.520 38.701 1.00 57.88 98 LYS A C 1
ATOM 798 O O . LYS A 1 98 ? -5.644 27.161 37.784 1.00 57.88 98 LYS A O 1
ATOM 803 N N . GLN A 1 99 ? -6.273 26.998 39.939 1.00 52.09 99 GLN A N 1
ATOM 804 C CA . GLN A 1 99 ? -5.828 28.327 40.377 1.00 52.09 99 GLN A CA 1
ATOM 805 C C . GLN A 1 99 ? -4.528 28.316 41.204 1.00 52.09 99 GLN A C 1
ATOM 807 O O . GLN A 1 99 ? -4.160 29.369 41.714 1.00 52.09 99 GLN A O 1
ATOM 812 N N . ASN A 1 100 ? -3.829 27.178 4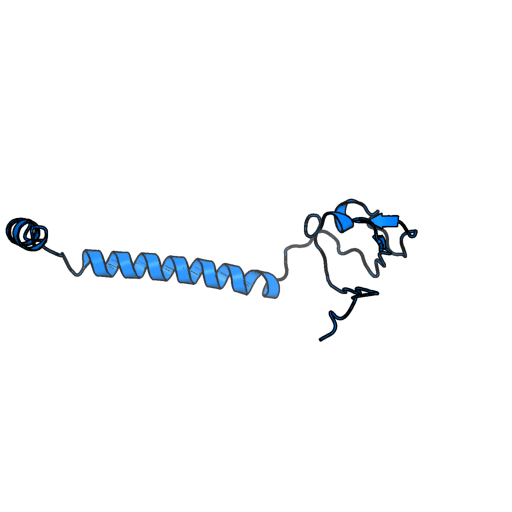1.308 1.00 39.66 100 ASN A N 1
ATOM 813 C CA . ASN A 1 100 ? -2.474 27.103 41.871 1.00 39.66 100 ASN A CA 1
ATOM 814 C C . ASN A 1 100 ? -1.453 26.759 40.790 1.00 39.66 100 ASN A C 1
ATOM 816 O O . ASN A 1 100 ? -1.737 25.820 40.011 1.00 39.66 100 ASN A O 1
#

pLDDT: mean 73.97, std 12.22, range [35.34, 89.75]

Secondary structure (DSSP, 8-state):
----------------TTS-HHHHTS--SSEEPPPEEETTEEE--EES-PPPP-PPPHHHHHHHHHHHHHHHHHHHHHHHHHHHS-----HHHHHHHTT-

Foldseek 3Di:
DDDPDCPDDDDDDDDDVVNDPVVVVDDQDQAKDPFDDDPNDTDIDHRNDDDPDDPDDCVVCVVVVVVVVVVVVVVVVVVVVCVVDPDDDPVVVVVVVVVD